Protein AF-A0A534NJX1-F1 (afdb_monomer_lite)

pLDDT: mean 84.55, std 13.71, range [42.09, 98.44]

Structure (mmCIF, N/CA/C/O backbone):
data_AF-A0A534NJX1-F1
#
_entry.id   AF-A0A534NJX1-F1
#
loop_
_atom_site.group_PDB
_atom_site.id
_atom_site.type_symbol
_atom_site.label_atom_id
_atom_site.label_alt_id
_atom_site.label_comp_id
_atom_site.label_asym_id
_atom_site.label_entity_id
_atom_site.label_seq_id
_atom_site.pdbx_PDB_ins_code
_atom_site.Cartn_x
_atom_site.Cartn_y
_atom_site.Cartn_z
_atom_site.occupancy
_atom_site.B_iso_or_equiv
_atom_site.auth_seq_id
_atom_site.auth_comp_id
_atom_site.auth_asym_id
_atom_site.auth_atom_id
_atom_site.pdbx_PDB_model_num
ATOM 1 N N . VAL A 1 1 ? 13.683 -4.665 -13.514 1.00 91.75 1 VAL A N 1
ATOM 2 C CA . VAL A 1 1 ? 12.319 -5.084 -13.905 1.00 91.75 1 VAL A CA 1
ATOM 3 C C . VAL A 1 1 ? 11.449 -4.989 -12.670 1.00 91.75 1 VAL A C 1
ATOM 5 O O . VAL A 1 1 ? 11.895 -5.452 -11.627 1.00 91.75 1 VAL A O 1
ATOM 8 N N . GLY A 1 2 ? 10.282 -4.364 -12.769 1.00 93.94 2 GLY A N 1
ATOM 9 C CA . GLY A 1 2 ? 9.282 -4.308 -11.705 1.00 93.94 2 GLY A CA 1
ATOM 10 C C . GLY A 1 2 ? 8.034 -5.076 -12.104 1.00 93.94 2 GLY A C 1
ATOM 11 O O . GLY A 1 2 ? 7.662 -5.054 -13.277 1.00 93.94 2 GLY A O 1
ATOM 12 N N . VAL A 1 3 ? 7.409 -5.760 -11.147 1.00 95.81 3 VAL A N 1
ATOM 13 C CA . VAL A 1 3 ? 6.185 -6.532 -11.379 1.00 95.81 3 VAL A CA 1
ATOM 14 C C . VAL A 1 3 ? 5.159 -6.192 -10.305 1.00 95.81 3 VAL A C 1
ATOM 16 O O . VAL A 1 3 ? 5.441 -6.379 -9.124 1.00 95.81 3 VAL A O 1
ATOM 19 N N . VAL A 1 4 ? 3.973 -5.739 -10.712 1.00 94.12 4 VAL A N 1
ATOM 20 C CA . VAL A 1 4 ? 2.808 -5.595 -9.827 1.00 94.12 4 VAL A CA 1
ATOM 21 C C . VAL A 1 4 ? 1.804 -6.696 -10.130 1.00 94.12 4 VAL A C 1
ATOM 23 O O . VAL A 1 4 ? 1.387 -6.893 -11.271 1.00 94.12 4 VAL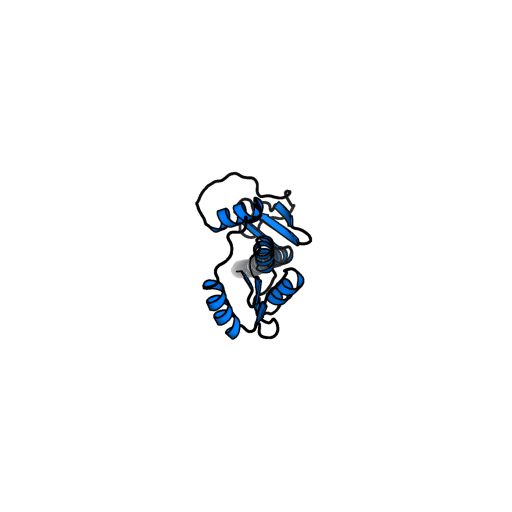 A O 1
ATOM 26 N N . LEU A 1 5 ? 1.431 -7.428 -9.086 1.00 93.69 5 LEU A N 1
ATOM 27 C CA . LEU A 1 5 ? 0.458 -8.512 -9.139 1.00 93.69 5 LEU A CA 1
ATOM 28 C C . LEU A 1 5 ? -0.840 -8.093 -8.439 1.00 93.69 5 LEU A C 1
ATOM 30 O O . LEU A 1 5 ? -0.991 -6.960 -7.988 1.00 93.69 5 LEU A O 1
ATOM 34 N N . SER A 1 6 ? -1.782 -9.029 -8.357 1.00 90.94 6 SER A N 1
ATOM 35 C CA . SER A 1 6 ? -3.013 -8.909 -7.583 1.00 90.94 6 SER A CA 1
ATOM 36 C C . SER A 1 6 ? -2.747 -8.402 -6.163 1.00 90.94 6 SER A C 1
ATOM 38 O O . SER A 1 6 ? -1.969 -8.997 -5.417 1.00 90.94 6 SER A O 1
ATOM 40 N N . GLY A 1 7 ? -3.465 -7.359 -5.764 1.00 85.25 7 GLY A N 1
ATOM 41 C CA . GLY A 1 7 ? -3.340 -6.730 -4.457 1.00 85.25 7 GLY A CA 1
ATOM 42 C C . GLY A 1 7 ? -4.284 -5.539 -4.328 1.00 85.25 7 GLY A C 1
ATOM 43 O O . GLY A 1 7 ? -4.739 -4.984 -5.329 1.00 85.25 7 GLY A O 1
ATOM 44 N N . SER A 1 8 ? -4.588 -5.166 -3.090 1.00 73.06 8 SER A N 1
ATOM 45 C CA . SER A 1 8 ? -5.356 -3.965 -2.755 1.00 73.06 8 SER A CA 1
ATOM 46 C C . SER A 1 8 ? -4.434 -2.753 -2.608 1.00 73.06 8 SER A C 1
ATOM 48 O O . SER A 1 8 ? -3.268 -2.924 -2.253 1.00 73.06 8 SER A O 1
ATOM 50 N N . LEU A 1 9 ? -4.980 -1.543 -2.769 1.00 74.56 9 LEU A N 1
ATOM 51 C CA . LEU A 1 9 ? -4.254 -0.263 -2.681 1.00 74.56 9 LEU A CA 1
ATOM 52 C C . LEU A 1 9 ? -3.258 -0.074 -3.843 1.00 74.56 9 LEU A C 1
ATOM 54 O O . LEU A 1 9 ? -3.409 -0.665 -4.909 1.00 74.56 9 LEU A O 1
ATOM 58 N N . ASP A 1 10 ? -2.289 0.816 -3.677 1.00 68.69 10 ASP A N 1
ATOM 59 C CA . ASP A 1 10 ? -1.455 1.374 -4.744 1.00 68.69 10 ASP A CA 1
ATOM 60 C C . ASP A 1 10 ? 0.049 1.353 -4.422 1.00 68.69 10 ASP A C 1
ATOM 62 O O . ASP A 1 10 ? 0.846 1.849 -5.213 1.00 68.69 10 ASP A O 1
ATOM 66 N N . ASP A 1 11 ? 0.457 0.734 -3.311 1.00 69.62 11 ASP A N 1
ATOM 67 C CA . ASP A 1 11 ? 1.846 0.744 -2.816 1.00 69.62 11 ASP A CA 1
ATOM 68 C C . ASP A 1 11 ? 2.861 0.222 -3.863 1.00 69.62 11 ASP A C 1
ATOM 70 O O . ASP A 1 11 ? 3.970 0.736 -4.010 1.00 69.62 11 ASP A O 1
ATOM 74 N N . GLY A 1 12 ? 2.449 -0.737 -4.703 1.00 76.06 12 GLY A N 1
ATOM 75 C CA . GLY A 1 12 ? 3.266 -1.241 -5.815 1.00 76.06 12 GLY A CA 1
ATOM 76 C C . GLY A 1 12 ? 3.429 -0.273 -7.000 1.00 76.06 12 GLY A C 1
ATOM 77 O O . GLY A 1 12 ? 4.387 -0.393 -7.766 1.00 76.06 12 GLY A O 1
ATOM 78 N N . THR A 1 13 ? 2.527 0.698 -7.157 1.00 83.94 13 THR A N 1
ATOM 79 C CA . THR A 1 13 ? 2.502 1.646 -8.283 1.00 83.94 13 THR A CA 1
ATOM 80 C C . THR A 1 13 ? 3.659 2.632 -8.209 1.00 83.94 13 THR A C 1
ATOM 82 O O . THR A 1 13 ? 4.364 2.824 -9.198 1.00 83.94 13 THR A O 1
ATOM 85 N N . ALA A 1 14 ? 3.915 3.196 -7.025 1.00 80.38 14 ALA A N 1
ATOM 86 C CA . ALA A 1 14 ? 5.028 4.122 -6.814 1.00 80.38 14 ALA A CA 1
ATOM 87 C C . ALA A 1 14 ? 6.378 3.459 -7.137 1.00 80.38 14 ALA A C 1
ATOM 89 O O . ALA A 1 14 ? 7.223 4.041 -7.815 1.00 80.38 14 ALA A O 1
ATOM 90 N N . GLY A 1 15 ? 6.556 2.199 -6.723 1.00 83.56 15 GLY A N 1
ATOM 91 C CA . GLY A 1 15 ? 7.742 1.414 -7.061 1.00 83.56 15 GLY A CA 1
ATOM 92 C C . GLY A 1 15 ? 7.913 1.204 -8.570 1.00 83.56 15 GLY A C 1
ATOM 93 O O . GLY A 1 15 ? 9.031 1.301 -9.077 1.00 83.56 15 GLY A O 1
ATOM 94 N N . LEU A 1 16 ? 6.824 0.961 -9.310 1.00 89.38 16 LEU A N 1
ATOM 95 C CA . LEU A 1 16 ? 6.880 0.844 -10.771 1.00 89.38 16 LEU A CA 1
ATOM 96 C C . LEU A 1 16 ? 7.254 2.160 -11.452 1.00 89.38 16 LEU A C 1
ATOM 98 O O . LEU A 1 16 ? 8.106 2.146 -12.339 1.00 89.38 16 LEU A O 1
ATOM 102 N N . VAL A 1 17 ? 6.686 3.289 -11.019 1.00 86.88 17 VAL A N 1
ATOM 103 C CA . VAL A 1 17 ? 7.058 4.618 -11.536 1.00 86.88 17 VAL A CA 1
ATOM 104 C C . VAL A 1 17 ? 8.560 4.850 -11.360 1.00 86.88 17 VAL A C 1
ATOM 106 O O . VAL A 1 17 ? 9.258 5.146 -12.332 1.00 86.88 17 VAL A O 1
ATOM 109 N N . SER A 1 18 ? 9.082 4.597 -10.158 1.00 84.25 18 SER A N 1
ATOM 110 C CA . SER A 1 18 ? 10.513 4.662 -9.842 1.00 84.25 18 SER A CA 1
ATOM 111 C C . SER A 1 18 ? 11.370 3.778 -10.759 1.00 84.25 18 SER A C 1
ATOM 113 O O . SER A 1 18 ? 12.403 4.210 -11.275 1.00 84.25 18 SER A O 1
ATOM 115 N N . ILE A 1 19 ? 10.943 2.536 -11.012 1.00 88.44 19 ILE A N 1
ATOM 116 C CA 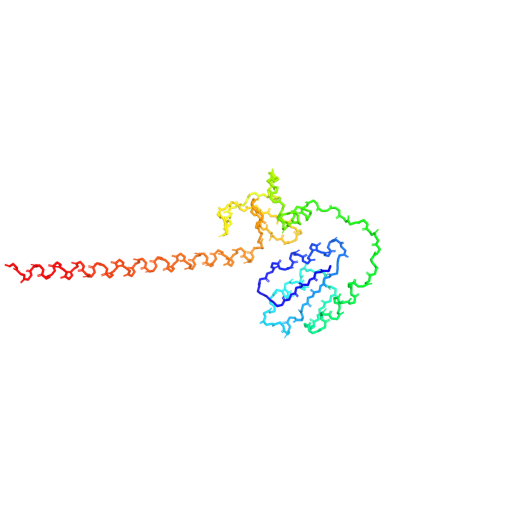. ILE A 1 19 ? 11.651 1.610 -11.911 1.00 88.44 19 ILE A CA 1
ATOM 117 C C . ILE A 1 19 ? 11.667 2.145 -13.343 1.00 88.44 19 ILE A C 1
ATOM 119 O O . ILE A 1 19 ? 12.704 2.073 -14.008 1.00 88.44 19 ILE A O 1
ATOM 123 N N . LYS A 1 20 ? 10.549 2.699 -13.813 1.00 88.31 20 LYS A N 1
ATOM 124 C CA . LYS A 1 20 ? 10.420 3.224 -15.170 1.00 88.31 20 LYS A CA 1
ATOM 125 C C . LYS A 1 20 ? 11.262 4.476 -15.397 1.00 88.31 20 LYS A C 1
ATOM 127 O O . LYS A 1 20 ? 11.939 4.570 -16.418 1.00 88.31 20 LYS A O 1
ATOM 132 N N . GLN A 1 21 ? 11.304 5.386 -14.423 1.00 84.31 21 GLN A N 1
ATOM 133 C CA . GLN A 1 21 ? 12.163 6.578 -14.452 1.00 84.31 21 GLN A CA 1
ATOM 134 C C . GLN A 1 21 ? 13.656 6.230 -14.592 1.00 84.31 21 GLN A C 1
ATOM 136 O O . GLN A 1 21 ? 14.423 6.989 -15.182 1.00 84.31 21 GLN A O 1
ATOM 141 N N . LEU A 1 22 ? 14.075 5.062 -14.094 1.00 83.88 22 LEU A N 1
ATOM 142 C CA . LEU A 1 22 ? 15.436 4.543 -14.255 1.00 83.88 22 LEU A CA 1
ATOM 143 C C . LEU A 1 22 ? 15.663 3.759 -15.562 1.00 83.88 22 LEU A C 1
ATOM 145 O O . LEU A 1 22 ? 16.717 3.141 -15.727 1.00 83.88 22 LEU A O 1
ATOM 149 N N . GLY A 1 23 ? 14.694 3.758 -16.482 1.00 86.00 23 GLY A N 1
ATOM 150 C CA . GLY A 1 23 ? 14.747 2.994 -17.731 1.00 86.00 23 GLY A CA 1
ATOM 151 C C . GLY A 1 23 ? 14.486 1.496 -17.552 1.00 86.00 23 GLY A C 1
ATOM 152 O O . GLY A 1 23 ? 14.851 0.695 -18.410 1.00 86.00 23 GLY A O 1
ATOM 153 N N . GLY A 1 24 ? 13.900 1.090 -16.424 1.00 89.75 24 GLY A N 1
ATOM 154 C CA . GLY A 1 24 ? 13.513 -0.291 -16.171 1.00 89.75 24 GLY A CA 1
ATOM 155 C C . GLY A 1 24 ? 12.208 -0.686 -16.867 1.00 89.75 24 GLY A C 1
ATOM 156 O O . GLY A 1 24 ? 11.385 0.152 -17.218 1.00 89.75 24 GLY A O 1
ATOM 157 N N . ILE A 1 25 ? 12.015 -1.997 -17.019 1.00 93.88 25 ILE A N 1
ATOM 158 C CA . ILE A 1 25 ? 10.796 -2.591 -17.588 1.00 93.88 25 ILE A CA 1
ATOM 159 C C . ILE A 1 25 ? 9.754 -2.799 -16.486 1.00 93.88 25 ILE A C 1
ATOM 161 O O . ILE A 1 25 ? 10.080 -3.381 -15.442 1.00 93.88 25 ILE A O 1
ATOM 165 N N . CYS A 1 26 ? 8.521 -2.368 -16.740 1.00 96.19 26 CYS A N 1
ATOM 166 C CA . CYS A 1 26 ? 7.377 -2.467 -15.838 1.00 96.19 26 CYS A CA 1
ATOM 167 C C . CYS A 1 26 ? 6.349 -3.479 -16.351 1.00 96.19 26 CYS A C 1
ATOM 169 O O . CYS A 1 26 ? 5.876 -3.394 -17.483 1.00 96.19 26 CYS A O 1
ATOM 171 N N . VAL A 1 27 ? 5.990 -4.438 -15.502 1.00 97.25 27 VAL A N 1
ATOM 172 C CA . VAL A 1 27 ? 5.048 -5.516 -15.812 1.00 97.25 27 VAL A CA 1
ATOM 173 C C . VAL A 1 27 ? 3.906 -5.485 -14.807 1.00 97.25 27 VAL A C 1
ATOM 175 O O . VAL A 1 27 ? 4.126 -5.329 -13.607 1.00 97.25 27 VAL A O 1
ATOM 178 N N . VAL A 1 28 ? 2.683 -5.670 -15.284 1.00 96.88 28 VAL A N 1
ATOM 179 C CA . VAL A 1 28 ? 1.481 -5.731 -14.455 1.00 96.88 28 VAL A CA 1
ATOM 180 C C . VAL A 1 28 ? 0.686 -6.990 -14.800 1.00 96.88 28 VAL A C 1
ATOM 182 O O . VAL A 1 28 ? 0.596 -7.388 -15.963 1.00 96.88 28 VAL A O 1
ATOM 185 N N . GLN A 1 29 ? 0.124 -7.642 -13.783 1.00 96.81 29 GLN A N 1
ATOM 186 C CA . GLN A 1 29 ? -0.840 -8.725 -13.974 1.00 96.81 29 GLN A CA 1
ATOM 187 C C . GLN A 1 29 ? -2.129 -8.197 -14.618 1.00 96.81 29 GLN A C 1
ATOM 189 O O . GLN A 1 29 ? -2.638 -7.165 -14.195 1.00 96.81 29 GLN A O 1
ATOM 194 N N . ASP A 1 30 ? -2.709 -8.932 -15.571 1.00 97.00 30 ASP A N 1
ATOM 195 C CA . ASP A 1 30 ? -4.025 -8.620 -16.141 1.00 97.00 30 ASP A CA 1
ATOM 196 C C . ASP A 1 30 ? -5.062 -8.409 -15.015 1.00 97.00 30 ASP A C 1
ATOM 198 O O . ASP A 1 30 ? -5.376 -9.360 -14.283 1.00 97.00 30 ASP A O 1
ATOM 202 N N . PRO A 1 31 ? -5.622 -7.190 -14.861 1.00 94.62 31 PRO A N 1
ATOM 203 C CA . PRO A 1 31 ? -6.562 -6.893 -13.786 1.00 94.62 31 PRO A CA 1
ATOM 204 C C . PRO A 1 31 ? -7.860 -7.702 -13.845 1.00 94.62 31 PRO A C 1
ATOM 206 O O . PRO A 1 31 ? -8.613 -7.697 -12.873 1.00 94.62 31 PRO A O 1
ATOM 209 N N . ASN A 1 32 ? -8.152 -8.351 -14.976 1.00 94.75 32 ASN A N 1
ATOM 210 C CA . ASN A 1 32 ? -9.327 -9.204 -15.138 1.00 94.75 32 ASN A CA 1
ATOM 211 C C . ASN A 1 32 ? -9.093 -10.647 -14.654 1.00 94.75 32 ASN A C 1
ATOM 213 O O . ASN A 1 32 ? -10.061 -11.368 -14.432 1.00 94.75 32 ASN A O 1
ATOM 217 N N . GLU A 1 33 ? -7.837 -11.076 -14.485 1.00 94.50 33 GLU A N 1
ATOM 218 C CA . GLU A 1 33 ? -7.468 -12.368 -13.873 1.00 94.50 33 GLU A CA 1
ATOM 219 C C . GLU A 1 33 ? -7.054 -12.203 -12.398 1.00 94.50 33 GLU A C 1
ATOM 221 O O . GLU A 1 33 ? -7.004 -13.169 -11.637 1.00 94.50 33 GLU A O 1
ATOM 226 N N . ALA A 1 34 ? -6.740 -10.977 -11.979 1.00 92.25 34 ALA A N 1
ATOM 227 C CA . ALA A 1 34 ? -6.361 -10.675 -10.609 1.00 92.25 34 ALA A CA 1
ATOM 228 C C . ALA A 1 34 ? -7.488 -10.989 -9.612 1.00 92.25 34 ALA A C 1
ATOM 230 O O . ALA A 1 34 ? -8.636 -10.596 -9.804 1.00 92.25 34 ALA A O 1
ATOM 231 N N . ILE A 1 35 ? -7.128 -11.646 -8.503 1.00 90.81 35 ILE A N 1
ATOM 232 C CA . ILE A 1 35 ? -8.039 -11.900 -7.374 1.00 90.81 35 ILE A CA 1
ATOM 233 C C . ILE A 1 35 ? -8.502 -10.564 -6.768 1.00 90.81 35 ILE A C 1
ATOM 235 O O . ILE A 1 35 ? -9.659 -10.415 -6.388 1.00 90.81 35 ILE A O 1
ATOM 239 N N . CYS A 1 36 ? -7.601 -9.581 -6.721 1.00 88.75 36 CYS A N 1
ATOM 240 C CA . CYS A 1 36 ? -7.872 -8.187 -6.405 1.00 88.75 36 CYS A CA 1
ATOM 241 C C . CYS A 1 36 ? -7.201 -7.311 -7.473 1.00 88.75 36 CYS A C 1
ATOM 243 O O . CYS A 1 36 ? -5.973 -7.232 -7.552 1.00 88.75 36 CYS A O 1
ATOM 245 N N . GLY A 1 37 ? -8.020 -6.712 -8.340 1.00 88.44 37 GLY A N 1
ATOM 246 C CA . GLY A 1 37 ? -7.562 -5.966 -9.515 1.00 88.44 37 GLY A CA 1
ATOM 247 C C . GLY A 1 37 ? -7.211 -4.501 -9.259 1.00 88.44 37 GLY A C 1
ATOM 248 O O . GLY A 1 37 ? -6.843 -3.818 -10.212 1.00 88.44 37 GLY A O 1
ATOM 249 N N . ASP A 1 38 ? -7.321 -4.014 -8.022 1.00 88.75 38 ASP A N 1
ATOM 250 C CA . ASP A 1 38 ? -7.152 -2.592 -7.700 1.00 88.75 38 ASP A CA 1
ATOM 251 C C . ASP A 1 38 ? -5.714 -2.127 -7.945 1.00 88.75 38 ASP A C 1
ATOM 253 O O . ASP A 1 38 ? -5.491 -1.200 -8.722 1.00 88.75 38 ASP A O 1
ATOM 257 N N . MET A 1 39 ? -4.722 -2.818 -7.373 1.00 90.69 39 MET A N 1
ATOM 258 C CA . MET A 1 39 ? -3.312 -2.453 -7.543 1.00 90.69 39 MET A CA 1
ATOM 259 C C . MET A 1 39 ? -2.842 -2.565 -9.006 1.00 90.69 39 MET A C 1
ATOM 261 O O . MET A 1 39 ? -2.230 -1.614 -9.494 1.00 90.69 39 MET A O 1
ATOM 265 N N . PRO A 1 40 ? -3.179 -3.628 -9.770 1.00 93.12 40 PRO A N 1
ATOM 266 C CA . PRO A 1 40 ? -2.929 -3.659 -11.211 1.00 93.12 40 PRO A CA 1
ATOM 267 C C . PRO A 1 40 ? -3.578 -2.515 -12.007 1.00 93.12 40 PRO A C 1
ATOM 269 O O . PRO A 1 40 ? -2.943 -1.957 -12.901 1.00 93.12 40 PRO A O 1
ATOM 272 N N . ARG A 1 41 ? -4.828 -2.131 -11.701 1.00 92.50 41 ARG A N 1
ATOM 273 C CA . ARG A 1 41 ? -5.496 -0.994 -12.368 1.00 92.50 41 ARG A CA 1
ATOM 274 C C . ARG A 1 41 ? -4.800 0.323 -12.050 1.00 92.50 41 ARG A C 1
ATOM 276 O O . ARG A 1 41 ? -4.552 1.095 -12.972 1.00 92.50 41 ARG A O 1
ATOM 283 N N . ASN A 1 42 ? -4.446 0.547 -10.786 1.00 89.06 42 ASN A N 1
ATOM 284 C CA . ASN A 1 42 ? -3.706 1.734 -10.360 1.00 89.06 42 ASN A CA 1
ATOM 285 C C . ASN A 1 42 ? -2.347 1.826 -11.061 1.00 89.06 42 ASN A C 1
ATOM 287 O O . ASN A 1 42 ? -1.993 2.888 -11.574 1.00 89.06 42 ASN A O 1
ATOM 291 N N . ALA A 1 43 ? -1.623 0.708 -11.162 1.00 91.81 43 ALA A N 1
ATOM 292 C CA . ALA A 1 43 ? -0.354 0.648 -11.875 1.00 91.81 43 ALA A CA 1
ATOM 293 C C . ALA A 1 43 ? -0.501 1.007 -13.362 1.00 91.81 43 ALA A C 1
ATOM 295 O O . ALA A 1 43 ? 0.278 1.803 -13.870 1.00 91.81 43 ALA A O 1
ATOM 296 N N . LEU A 1 44 ? -1.523 0.482 -14.047 1.00 93.00 44 LEU A N 1
ATOM 297 C CA . LEU A 1 44 ? -1.794 0.805 -15.455 1.00 93.00 44 LEU A CA 1
ATOM 298 C C . LEU A 1 44 ? -2.189 2.270 -15.688 1.00 93.00 44 LEU A C 1
ATOM 300 O O . LEU A 1 44 ? -1.988 2.781 -16.784 1.00 93.00 44 LEU A O 1
ATOM 304 N N . GLN A 1 45 ? -2.792 2.924 -14.695 1.00 90.50 45 GLN A N 1
ATOM 305 C CA . GLN A 1 45 ? -3.224 4.320 -14.800 1.00 90.50 45 GLN A CA 1
ATOM 306 C C . GLN A 1 45 ? -2.092 5.316 -14.541 1.00 90.50 45 GLN A C 1
ATOM 308 O O . GLN A 1 45 ? -2.083 6.382 -15.150 1.00 90.50 45 GLN A O 1
ATOM 313 N N . ASN A 1 46 ? -1.162 4.983 -13.643 1.00 87.06 46 ASN A N 1
ATOM 314 C CA . ASN A 1 46 ? -0.184 5.943 -13.122 1.00 87.06 46 ASN A CA 1
ATOM 315 C C . ASN A 1 46 ? 1.271 5.617 -13.495 1.00 87.06 46 ASN A C 1
ATOM 317 O O . ASN A 1 46 ? 2.130 6.488 -13.385 1.00 87.06 46 ASN A O 1
ATOM 321 N N . ALA A 1 47 ? 1.573 4.389 -13.925 1.00 88.31 47 ALA A N 1
ATOM 322 C CA . ALA A 1 47 ? 2.900 4.003 -14.393 1.00 88.31 47 ALA A CA 1
ATOM 323 C C . ALA A 1 47 ? 2.886 3.715 -15.901 1.00 88.31 47 ALA A C 1
ATOM 325 O O . ALA A 1 47 ? 1.918 3.187 -16.445 1.00 88.31 47 ALA A O 1
ATOM 326 N N . ASP A 1 48 ? 3.993 4.019 -16.580 1.00 91.75 48 ASP A N 1
ATOM 327 C CA . ASP A 1 48 ? 4.191 3.644 -17.983 1.00 91.75 48 ASP A CA 1
ATOM 328 C C . ASP A 1 48 ? 4.574 2.150 -18.067 1.00 91.75 48 ASP A C 1
ATOM 330 O O . ASP A 1 48 ? 5.739 1.755 -17.959 1.00 91.75 48 ASP A O 1
ATOM 334 N N . VAL A 1 49 ? 3.540 1.305 -18.135 1.00 95.75 49 VAL A N 1
ATOM 335 C CA . VAL A 1 49 ? 3.623 -0.162 -18.096 1.00 95.75 49 VAL A CA 1
ATOM 336 C C . VAL A 1 49 ? 3.955 -0.732 -19.477 1.00 95.75 49 VAL A C 1
ATOM 338 O O . VAL A 1 49 ? 3.220 -0.526 -20.438 1.00 95.75 49 VAL A O 1
ATOM 341 N N . ASP A 1 50 ? 5.012 -1.543 -19.561 1.00 97.00 50 ASP A N 1
ATOM 342 C CA . ASP A 1 50 ? 5.446 -2.189 -20.808 1.00 97.00 50 ASP A CA 1
ATOM 343 C C . ASP A 1 50 ? 4.616 -3.431 -21.154 1.00 97.00 50 ASP A C 1
ATOM 345 O O . ASP A 1 50 ? 4.389 -3.754 -22.323 1.00 97.00 50 ASP A O 1
ATOM 349 N N . HIS A 1 51 ? 4.188 -4.170 -20.128 1.00 96.94 51 HIS A N 1
ATOM 350 C CA . HIS A 1 51 ? 3.530 -5.460 -20.298 1.00 96.94 51 HIS A CA 1
ATOM 351 C C . HIS A 1 51 ? 2.366 -5.634 -19.323 1.00 96.94 51 HIS A C 1
ATOM 353 O O . HIS A 1 51 ? 2.557 -5.603 -18.111 1.00 96.94 51 HIS A O 1
ATOM 359 N N . CYS A 1 52 ? 1.175 -5.904 -19.860 1.00 97.31 52 CYS A N 1
ATOM 360 C CA . CYS A 1 52 ? 0.011 -6.368 -19.107 1.00 97.31 52 CYS A CA 1
ATOM 361 C C . CYS A 1 52 ? -0.257 -7.826 -19.490 1.00 97.31 52 CYS A C 1
ATOM 363 O O . CYS A 1 52 ? -0.576 -8.107 -20.647 1.00 97.31 52 CYS A O 1
ATOM 365 N N . LEU A 1 53 ? -0.047 -8.760 -18.561 1.00 97.44 53 LEU A N 1
ATOM 366 C CA . LEU A 1 53 ? -0.021 -10.194 -18.862 1.00 97.44 53 LEU A CA 1
ATOM 367 C C . LEU A 1 53 ? -0.785 -11.016 -17.831 1.00 97.44 53 LEU A C 1
ATOM 369 O O . LEU A 1 53 ? -0.820 -10.688 -16.648 1.00 97.44 53 LEU A O 1
ATOM 373 N N . LYS A 1 54 ? -1.305 -12.165 -18.266 1.00 96.50 54 LYS A N 1
ATOM 374 C CA . LYS A 1 54 ? -1.753 -13.214 -17.346 1.00 96.50 54 LYS A CA 1
ATOM 375 C C . LYS A 1 54 ? -0.597 -13.720 -16.491 1.00 96.50 54 LYS A C 1
ATOM 377 O O . LYS A 1 54 ? 0.533 -13.799 -16.978 1.00 96.50 54 LYS A O 1
ATOM 382 N N . VAL A 1 55 ? -0.876 -14.143 -15.257 1.00 94.38 55 VAL A N 1
ATOM 383 C CA . VAL A 1 55 ? 0.168 -14.561 -14.291 1.00 94.38 55 VAL A CA 1
ATOM 384 C C . VAL A 1 55 ? 1.064 -15.654 -14.863 1.00 94.38 55 VAL A C 1
ATOM 386 O O . VAL A 1 55 ? 2.286 -15.592 -14.731 1.00 94.38 55 VAL A O 1
ATOM 389 N N . ALA A 1 56 ? 0.468 -16.624 -15.559 1.00 93.31 56 ALA A N 1
ATOM 390 C CA . ALA A 1 56 ? 1.195 -17.731 -16.174 1.00 93.31 56 ALA A CA 1
ATOM 391 C C . ALA A 1 56 ? 2.243 -17.271 -17.207 1.00 93.31 56 ALA A C 1
ATOM 393 O O . ALA A 1 56 ? 3.279 -17.913 -17.358 1.00 93.31 56 ALA A O 1
ATOM 394 N N . SER A 1 57 ? 2.005 -16.148 -17.889 1.00 96.06 57 SER A N 1
ATOM 395 C CA . SER A 1 57 ? 2.904 -15.596 -18.911 1.00 96.06 57 SER A CA 1
ATOM 396 C C . SER A 1 57 ? 3.994 -14.689 -18.331 1.00 96.06 57 SER A C 1
ATOM 398 O O . SER A 1 57 ? 5.011 -14.456 -18.984 1.00 96.06 57 SER A O 1
ATOM 400 N N . ILE A 1 58 ? 3.822 -14.189 -17.101 1.00 96.12 58 ILE A N 1
ATOM 401 C CA . ILE A 1 58 ? 4.814 -13.321 -16.447 1.00 96.12 58 ILE A CA 1
ATOM 402 C C . ILE A 1 58 ? 6.116 -14.088 -16.192 1.00 96.12 58 ILE A C 1
ATOM 404 O O . ILE A 1 58 ? 7.198 -13.549 -16.413 1.00 96.12 58 ILE A O 1
ATOM 408 N N . ALA A 1 59 ? 6.033 -15.354 -15.775 1.00 93.69 59 ALA A N 1
ATOM 409 C CA . ALA A 1 59 ? 7.218 -16.165 -15.495 1.00 93.69 59 ALA A CA 1
ATOM 410 C C . ALA A 1 59 ? 8.123 -16.320 -16.731 1.00 93.69 59 ALA A C 1
ATOM 412 O O . ALA A 1 59 ? 9.336 -16.133 -16.641 1.00 93.69 59 ALA A O 1
ATOM 413 N N . GLU A 1 60 ? 7.533 -16.605 -17.894 1.00 95.19 60 GLU A N 1
ATOM 414 C CA . GLU A 1 60 ? 8.267 -16.739 -19.156 1.00 95.19 60 GLU A CA 1
ATOM 415 C C . GLU A 1 60 ? 8.941 -15.422 -19.562 1.00 95.19 60 GLU A C 1
ATOM 417 O O . GLU A 1 60 ? 10.125 -15.406 -19.914 1.00 95.19 60 GLU A O 1
ATOM 422 N N . LEU A 1 61 ? 8.219 -14.304 -19.432 1.00 95.44 61 LEU A N 1
ATOM 423 C CA . LEU A 1 61 ? 8.766 -12.975 -19.681 1.00 95.44 61 LEU A CA 1
ATOM 424 C C . LEU A 1 61 ? 9.974 -12.691 -18.778 1.00 95.44 61 LEU A C 1
ATOM 426 O O . LEU A 1 61 ? 11.013 -12.257 -19.272 1.00 95.44 61 LEU A O 1
ATOM 430 N N . LEU A 1 62 ? 9.869 -12.955 -17.473 1.00 95.06 62 LEU A N 1
ATOM 431 C CA . LEU A 1 62 ? 10.960 -12.707 -16.528 1.00 95.06 62 LEU A CA 1
ATOM 432 C C . LEU A 1 62 ? 12.205 -13.537 -16.853 1.00 95.06 62 LEU A C 1
ATOM 434 O O . LEU A 1 62 ? 13.317 -13.010 -16.812 1.00 95.06 62 LEU A O 1
ATOM 438 N N . VAL A 1 63 ? 12.035 -14.806 -17.236 1.00 95.12 63 VAL A N 1
ATOM 439 C CA . VAL A 1 63 ? 13.151 -15.659 -17.669 1.00 95.12 63 VAL A CA 1
ATOM 440 C C . VAL A 1 63 ? 13.828 -15.079 -18.907 1.00 95.12 63 VAL A C 1
ATOM 442 O O . VAL A 1 63 ? 15.058 -15.019 -18.948 1.00 95.12 63 VAL A O 1
ATOM 445 N N . ARG A 1 64 ? 13.058 -14.622 -19.899 1.00 95.12 64 ARG A N 1
ATOM 446 C CA . ARG A 1 64 ? 13.612 -13.974 -21.093 1.00 95.12 64 ARG A CA 1
ATOM 447 C C . ARG A 1 64 ? 14.391 -12.707 -20.732 1.00 95.12 64 ARG A C 1
ATOM 449 O O . ARG A 1 64 ? 15.576 -12.633 -21.040 1.00 95.12 64 ARG A O 1
ATOM 456 N N . LEU A 1 65 ? 13.760 -11.774 -20.015 1.00 93.44 65 LEU A N 1
ATOM 457 C CA . LEU A 1 65 ? 14.361 -10.492 -19.625 1.00 93.44 65 LEU A CA 1
ATOM 458 C C . LEU A 1 65 ? 15.629 -10.671 -18.782 1.00 93.44 65 LEU A C 1
ATOM 460 O O . LEU A 1 65 ? 16.566 -9.891 -18.905 1.00 93.44 65 LEU A O 1
ATOM 464 N N . SER A 1 66 ? 15.696 -11.721 -17.958 1.00 92.81 66 SER A N 1
ATOM 465 C CA . SER A 1 66 ? 16.881 -12.015 -17.139 1.00 92.81 66 SER A CA 1
ATOM 466 C C . SER A 1 66 ? 18.133 -12.360 -17.956 1.00 92.81 66 SER A C 1
ATOM 468 O O . SER A 1 66 ? 19.245 -12.289 -17.438 1.00 92.81 66 SER A O 1
ATOM 470 N N . ARG A 1 67 ? 17.956 -12.761 -19.222 1.00 93.06 67 ARG A N 1
ATOM 471 C CA . ARG A 1 67 ? 19.030 -13.188 -20.130 1.00 93.06 67 ARG A CA 1
ATOM 472 C C . ARG A 1 67 ? 19.401 -12.117 -21.152 1.00 93.06 67 ARG A C 1
ATOM 474 O O . ARG A 1 67 ? 20.368 -12.304 -21.889 1.00 93.06 67 ARG A O 1
ATOM 481 N N . GLU A 1 68 ? 18.637 -11.033 -21.232 1.00 89.94 68 GLU A N 1
ATOM 482 C CA . GLU A 1 68 ? 18.902 -9.945 -22.165 1.00 89.94 68 GLU A CA 1
ATOM 483 C C . GLU A 1 68 ? 20.090 -9.107 -21.676 1.00 89.94 68 GLU A C 1
ATOM 485 O O . GLU A 1 68 ? 20.185 -8.739 -20.504 1.00 89.94 68 GLU A O 1
ATOM 490 N N . GLN A 1 69 ? 21.021 -8.805 -22.584 1.00 81.25 69 GLN A N 1
ATOM 491 C CA . GLN A 1 69 ? 22.099 -7.865 -22.295 1.00 81.25 69 GLN A CA 1
ATOM 492 C C . GLN A 1 69 ? 21.572 -6.442 -22.446 1.00 81.25 69 GLN A C 1
ATOM 494 O O . GLN A 1 69 ? 21.141 -6.038 -23.524 1.00 81.25 69 GLN A O 1
ATOM 499 N N . VAL A 1 70 ? 21.635 -5.680 -21.359 1.00 82.19 70 VAL A N 1
ATOM 500 C CA . VAL A 1 70 ? 21.263 -4.266 -21.349 1.00 82.19 70 VAL A CA 1
ATOM 501 C C . VAL A 1 70 ? 22.524 -3.440 -21.581 1.00 82.19 70 VAL A C 1
ATOM 503 O O . VAL A 1 70 ? 23.563 -3.710 -20.975 1.00 82.19 70 VAL A O 1
ATOM 506 N N . ALA A 1 71 ? 22.449 -2.450 -22.471 1.00 76.44 71 ALA A N 1
ATOM 507 C CA . ALA A 1 71 ? 23.548 -1.514 -22.668 1.00 76.44 71 ALA A CA 1
ATOM 508 C C . ALA A 1 71 ? 23.825 -0.754 -21.362 1.00 76.44 71 ALA A C 1
ATOM 510 O O . ALA A 1 71 ? 22.894 -0.414 -20.630 1.00 76.44 71 ALA A O 1
ATOM 511 N N . ASP A 1 72 ? 25.097 -0.470 -21.078 1.00 66.69 72 ASP A N 1
ATOM 512 C CA . ASP A 1 72 ? 25.484 0.285 -19.886 1.00 66.69 72 ASP A CA 1
ATOM 513 C C . ASP A 1 72 ? 25.156 1.773 -20.085 1.00 66.69 72 ASP A C 1
ATOM 515 O O . ASP A 1 72 ? 25.977 2.597 -20.491 1.00 66.69 72 ASP A O 1
ATOM 519 N N . THR A 1 73 ? 23.882 2.111 -19.912 1.00 64.44 73 THR A N 1
ATOM 520 C CA . THR A 1 73 ? 23.395 3.485 -19.949 1.00 64.44 73 THR A CA 1
ATOM 521 C C . THR A 1 73 ? 23.561 4.113 -18.574 1.00 64.44 73 THR A C 1
ATOM 523 O O . THR A 1 73 ? 23.130 3.538 -17.572 1.00 64.44 73 THR A O 1
ATOM 526 N N . LYS A 1 74 ? 24.126 5.329 -18.520 1.00 59.16 74 LYS A N 1
ATOM 527 C CA . LYS A 1 74 ? 24.163 6.136 -17.293 1.00 59.16 74 LYS A CA 1
ATOM 528 C C . LYS A 1 74 ? 22.743 6.289 -16.754 1.00 59.16 74 LYS A C 1
ATOM 530 O O . LYS A 1 74 ? 21.922 6.975 -17.359 1.00 59.16 74 LYS A O 1
ATOM 535 N N . ARG A 1 75 ? 22.468 5.641 -15.624 1.00 64.81 75 ARG A N 1
ATOM 536 C CA . ARG A 1 75 ? 21.187 5.769 -14.929 1.00 64.81 75 ARG A CA 1
ATOM 537 C C . ARG A 1 75 ? 21.051 7.207 -14.425 1.00 64.81 75 ARG A C 1
ATOM 539 O O . ARG A 1 75 ? 22.035 7.742 -13.904 1.00 64.81 75 ARG A O 1
ATOM 546 N N . PRO A 1 76 ? 19.882 7.848 -14.575 1.00 64.12 76 PRO A N 1
ATOM 547 C CA . PRO A 1 76 ? 19.661 9.151 -13.972 1.00 64.12 76 PRO A CA 1
ATOM 548 C C . PRO A 1 76 ? 19.841 9.028 -12.455 1.00 64.12 76 PRO A C 1
ATOM 550 O O . PRO A 1 76 ? 19.283 8.140 -11.813 1.00 64.12 76 PRO A O 1
ATOM 553 N N . HIS A 1 77 ? 20.687 9.888 -11.894 1.00 61.91 77 HIS A N 1
ATOM 554 C CA . HIS A 1 77 ? 20.971 9.895 -10.465 1.00 61.91 77 HIS A CA 1
ATOM 555 C C . HIS A 1 77 ? 19.788 10.531 -9.732 1.00 61.91 77 HIS A C 1
ATOM 557 O O . HIS A 1 77 ? 19.594 11.745 -9.798 1.00 61.91 77 HIS A O 1
ATOM 563 N N . ASN A 1 78 ? 18.989 9.707 -9.055 1.00 69.38 78 ASN A N 1
ATOM 564 C CA . ASN A 1 78 ? 17.889 10.161 -8.213 1.00 69.38 78 ASN A CA 1
ATOM 565 C C . ASN A 1 78 ? 18.259 9.936 -6.738 1.00 69.38 78 ASN A C 1
ATOM 567 O O . ASN A 1 78 ? 18.163 8.822 -6.222 1.00 69.38 78 ASN A O 1
ATOM 571 N N . GLN A 1 79 ? 18.676 11.007 -6.055 1.00 66.69 79 GLN A N 1
ATOM 572 C CA . GLN A 1 79 ? 19.110 10.966 -4.650 1.00 66.69 79 GLN A CA 1
ATOM 573 C C . GLN A 1 79 ? 18.025 10.447 -3.694 1.00 66.69 79 GLN A C 1
ATOM 575 O O . GLN A 1 79 ? 18.350 9.845 -2.672 1.00 66.69 79 GLN A O 1
ATOM 580 N N . LEU A 1 80 ? 16.742 10.666 -4.003 1.00 66.31 80 LEU A N 1
ATOM 581 C CA . LEU A 1 80 ? 15.627 10.160 -3.195 1.00 66.31 80 LEU A CA 1
ATOM 582 C C . LEU A 1 80 ? 15.505 8.642 -3.325 1.00 66.31 80 LEU A C 1
ATOM 584 O O . LEU A 1 80 ? 15.364 7.939 -2.326 1.00 66.31 80 LEU A O 1
ATOM 588 N N . LEU A 1 81 ? 15.632 8.146 -4.550 1.00 68.88 81 LEU A N 1
ATOM 589 C CA . LEU A 1 81 ? 15.502 6.736 -4.901 1.00 68.88 81 LEU A CA 1
ATOM 590 C C . LEU A 1 81 ? 16.713 5.921 -4.410 1.00 68.88 81 LEU A C 1
ATOM 592 O O . LEU A 1 81 ? 16.568 4.809 -3.910 1.00 68.88 81 LEU A O 1
ATOM 596 N N . GLU A 1 82 ? 17.911 6.512 -4.428 1.00 69.25 82 GLU A N 1
ATOM 597 C CA . GLU A 1 82 ? 19.099 5.929 -3.791 1.00 69.25 82 GLU A CA 1
ATOM 598 C C . GLU A 1 82 ? 18.966 5.831 -2.266 1.00 69.25 82 GLU A C 1
ATOM 600 O O . GLU A 1 82 ? 19.435 4.863 -1.664 1.00 69.25 82 GLU A O 1
ATOM 605 N N . ARG A 1 83 ? 18.303 6.802 -1.624 1.00 64.31 83 ARG A N 1
ATOM 606 C CA . ARG A 1 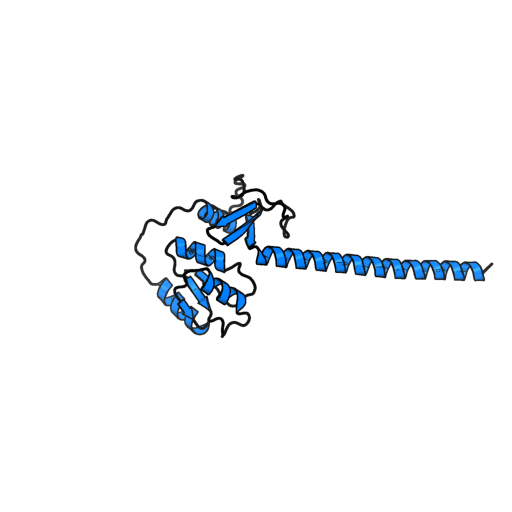83 ? 17.971 6.722 -0.193 1.00 64.31 83 ARG A CA 1
ATOM 607 C C . ARG A 1 83 ? 16.895 5.675 0.081 1.00 64.31 83 ARG A C 1
ATOM 609 O O . ARG A 1 83 ? 17.012 4.950 1.063 1.00 64.31 83 ARG A O 1
ATOM 616 N N . GLU A 1 84 ? 15.865 5.576 -0.764 1.00 66.81 84 GLU A N 1
ATOM 617 C CA . GLU A 1 84 ? 14.850 4.512 -0.687 1.00 66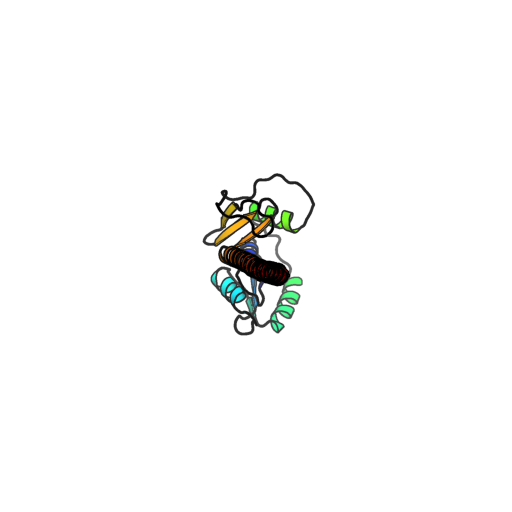.81 84 GLU A CA 1
ATOM 618 C C . GLU A 1 84 ? 15.488 3.128 -0.710 1.00 66.81 84 GLU A C 1
ATOM 620 O O . GLU A 1 84 ? 15.248 2.339 0.203 1.00 66.81 84 GLU A O 1
ATOM 625 N N . ALA A 1 85 ? 16.361 2.879 -1.686 1.00 68.12 85 ALA A N 1
ATOM 626 C CA . ALA A 1 85 ? 17.084 1.621 -1.792 1.00 68.12 85 ALA A CA 1
ATOM 627 C C . ALA A 1 85 ? 17.956 1.350 -0.554 1.00 68.12 85 ALA A C 1
ATOM 629 O O . ALA A 1 85 ? 17.950 0.238 -0.038 1.00 68.12 85 ALA A O 1
ATOM 630 N N . ARG A 1 86 ? 18.665 2.363 -0.032 1.00 64.88 86 ARG A N 1
ATOM 631 C CA . ARG A 1 86 ? 19.538 2.217 1.148 1.00 64.88 86 ARG A CA 1
ATOM 632 C C . ARG A 1 86 ? 18.766 1.882 2.425 1.00 64.88 86 ARG A C 1
ATOM 634 O O . ARG A 1 86 ? 19.209 1.043 3.196 1.00 64.88 86 ARG A O 1
ATOM 641 N N . ILE A 1 87 ? 17.604 2.505 2.620 1.00 62.12 87 ILE A N 1
ATOM 642 C CA . ILE A 1 87 ? 16.719 2.239 3.763 1.00 62.12 87 ILE A CA 1
ATOM 643 C C . ILE A 1 87 ? 16.100 0.837 3.660 1.00 62.12 87 ILE A C 1
ATOM 645 O O . ILE A 1 87 ? 16.013 0.139 4.663 1.00 62.12 87 ILE A O 1
ATOM 649 N N . ALA A 1 88 ? 15.698 0.403 2.460 1.00 63.91 88 ALA A N 1
ATOM 650 C CA . ALA A 1 88 ? 15.117 -0.925 2.247 1.00 63.91 88 ALA A CA 1
ATOM 651 C C . ALA A 1 88 ? 16.125 -2.077 2.431 1.00 63.91 88 ALA A C 1
ATOM 653 O O . ALA A 1 88 ? 15.719 -3.201 2.716 1.00 63.91 88 ALA A O 1
ATOM 654 N N . LEU A 1 89 ? 17.423 -1.810 2.257 1.00 66.44 89 LEU A N 1
ATOM 655 C CA . LEU A 1 89 ? 18.495 -2.807 2.337 1.00 66.44 89 LEU A CA 1
ATOM 656 C C . LEU A 1 89 ? 19.046 -3.044 3.760 1.00 66.44 89 LEU A C 1
ATOM 658 O O . LEU A 1 89 ? 19.946 -3.864 3.893 1.00 66.44 89 LEU A O 1
ATOM 662 N N . ASP A 1 90 ? 18.514 -2.367 4.788 1.00 57.75 90 ASP A N 1
ATOM 663 C CA . ASP A 1 90 ? 18.884 -2.493 6.214 1.00 57.75 90 ASP A CA 1
ATOM 664 C C . ASP A 1 90 ? 20.397 -2.638 6.492 1.00 57.75 90 ASP A C 1
ATOM 666 O O . ASP A 1 90 ? 20.894 -3.690 6.886 1.00 57.75 90 ASP A O 1
ATOM 670 N N . ASP A 1 91 ? 21.149 -1.551 6.309 1.00 42.09 91 ASP A N 1
ATOM 671 C CA . ASP A 1 91 ? 22.560 -1.463 6.728 1.00 42.09 91 ASP A CA 1
ATOM 672 C C . ASP A 1 91 ? 22.716 -1.033 8.206 1.00 42.09 91 ASP A C 1
ATOM 674 O O . ASP A 1 91 ? 23.822 -0.872 8.710 1.00 42.09 91 ASP A O 1
ATOM 678 N N . GLY A 1 92 ? 21.631 -0.790 8.952 1.00 48.44 92 GLY A N 1
ATOM 679 C CA . GLY A 1 92 ? 21.747 -0.278 10.325 1.00 48.44 92 GLY A CA 1
ATOM 680 C C . GLY A 1 92 ? 22.514 1.054 10.441 1.00 48.44 92 GLY A C 1
ATOM 681 O O . GLY A 1 92 ? 22.809 1.505 11.553 1.00 48.44 92 GLY A O 1
ATOM 682 N N . SER A 1 93 ? 22.828 1.717 9.322 1.00 46.03 93 SER A N 1
ATOM 683 C CA . SER A 1 93 ? 23.418 3.042 9.325 1.00 46.03 93 SER A CA 1
ATOM 684 C C . SER A 1 93 ? 22.355 4.016 9.812 1.00 46.03 93 SER A C 1
ATOM 686 O O . SER A 1 93 ? 21.354 4.297 9.153 1.00 46.03 93 SER A O 1
ATOM 688 N N . GLN A 1 94 ? 22.582 4.539 11.017 1.00 45.41 94 GLN A N 1
ATOM 689 C CA . GLN A 1 94 ? 21.937 5.743 11.524 1.00 45.41 94 GLN A CA 1
ATOM 690 C C . GLN A 1 94 ? 22.375 6.939 10.669 1.00 45.41 94 GLN A C 1
ATOM 692 O O . GLN A 1 94 ? 23.054 7.847 11.142 1.00 45.41 94 GLN A O 1
ATOM 697 N N . ASP A 1 95 ? 22.024 6.939 9.387 1.00 42.41 95 ASP A N 1
ATOM 698 C CA . ASP A 1 95 ? 22.215 8.090 8.529 1.00 42.41 95 ASP A CA 1
ATOM 699 C C . ASP A 1 95 ? 21.116 9.084 8.923 1.00 42.41 95 ASP A C 1
ATOM 701 O O . ASP A 1 95 ? 19.955 8.972 8.524 1.00 42.41 95 ASP A O 1
ATOM 705 N N . VAL A 1 96 ? 21.465 10.023 9.811 1.00 45.94 96 VAL A N 1
ATOM 706 C CA . VAL A 1 96 ? 20.599 11.108 10.302 1.00 45.94 96 VAL A CA 1
ATOM 707 C C . VAL A 1 96 ? 20.403 12.132 9.180 1.00 45.94 96 VAL A C 1
ATOM 709 O O . VAL A 1 96 ? 20.712 13.312 9.314 1.00 45.94 96 VAL A O 1
ATOM 712 N N . THR A 1 97 ? 19.896 11.684 8.037 1.00 48.62 97 THR A N 1
ATOM 713 C CA . THR A 1 97 ? 19.391 12.575 7.001 1.00 48.62 97 THR A CA 1
ATOM 714 C C . THR A 1 97 ? 17.900 12.799 7.262 1.00 48.62 97 THR A C 1
ATOM 716 O O . THR A 1 97 ? 17.174 11.840 7.539 1.00 48.62 97 THR A O 1
ATOM 719 N N . PRO A 1 98 ? 17.413 14.054 7.261 1.00 54.66 98 PRO A N 1
ATOM 720 C CA . PRO A 1 98 ? 15.985 14.327 7.368 1.00 54.66 98 PRO A CA 1
ATOM 721 C C . PRO A 1 98 ? 15.236 13.547 6.287 1.00 54.66 98 PRO A C 1
ATOM 723 O O . PRO A 1 98 ? 15.688 13.507 5.136 1.00 54.66 98 PRO A O 1
ATOM 726 N N . ALA A 1 99 ? 14.111 12.923 6.656 1.00 56.22 99 ALA A N 1
ATOM 727 C CA . ALA A 1 99 ? 13.224 12.332 5.664 1.00 56.22 99 ALA A CA 1
ATOM 728 C C . ALA A 1 99 ? 12.889 13.423 4.629 1.00 56.22 99 ALA A C 1
ATOM 730 O O . ALA A 1 99 ? 12.583 14.548 5.026 1.00 56.22 99 ALA A O 1
ATOM 731 N N . PRO A 1 100 ? 13.025 13.146 3.325 1.00 65.81 100 PRO A N 1
ATOM 732 C CA . PRO A 1 100 ? 12.701 14.130 2.302 1.00 65.81 100 PRO A CA 1
ATOM 733 C C . PRO A 1 100 ? 11.232 14.554 2.405 1.00 65.81 100 PRO A C 1
ATOM 735 O O . PRO A 1 100 ? 10.406 13.784 2.897 1.00 65.81 100 PRO A O 1
ATOM 738 N N . GLY A 1 101 ? 10.932 15.769 1.945 1.00 75.62 101 GLY A N 1
ATOM 739 C CA . GLY A 1 101 ? 9.593 16.351 2.031 1.00 75.62 101 GLY A CA 1
ATOM 740 C C . GLY A 1 101 ? 9.385 17.275 3.231 1.00 75.62 101 GLY A C 1
ATOM 741 O O . GLY A 1 101 ? 10.236 17.374 4.118 1.00 75.62 101 GLY A O 1
ATOM 742 N N . GLU A 1 102 ? 8.241 17.952 3.241 1.00 86.38 102 GLU A N 1
ATOM 743 C CA . GLU A 1 102 ? 7.855 18.882 4.305 1.00 86.38 102 GLU A CA 1
ATOM 744 C C . GLU A 1 102 ? 7.111 18.139 5.426 1.00 86.38 102 GLU A C 1
ATOM 746 O O . GLU A 1 102 ? 6.337 17.223 5.138 1.00 86.38 102 GLU A O 1
ATOM 751 N N . PRO A 1 1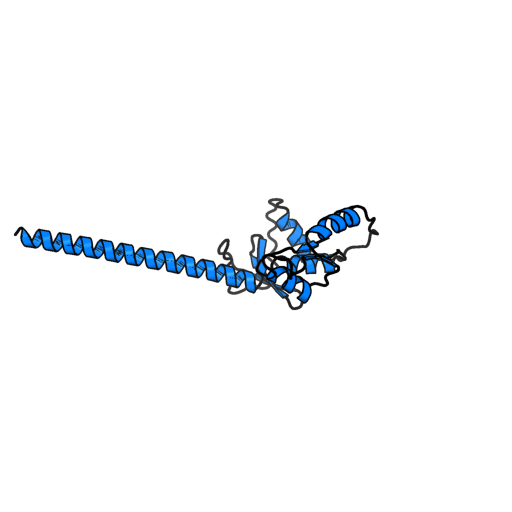03 ? 7.305 18.492 6.709 1.00 90.19 103 PRO A N 1
ATOM 752 C CA . PRO A 1 103 ? 6.558 17.880 7.802 1.00 90.19 103 PRO A CA 1
ATOM 753 C C . PRO A 1 103 ? 5.047 18.052 7.619 1.00 90.19 103 PRO A C 1
ATOM 755 O O . PRO A 1 103 ? 4.549 19.168 7.476 1.00 90.19 103 PRO A O 1
ATOM 758 N N . SER A 1 104 ? 4.312 16.944 7.672 1.00 92.56 104 SER A N 1
ATOM 759 C CA . SER A 1 104 ? 2.849 16.944 7.624 1.00 92.56 104 SER A CA 1
ATOM 760 C C . SER A 1 104 ? 2.241 16.973 9.031 1.00 92.56 104 SER A C 1
ATOM 762 O O . SER A 1 104 ? 2.937 16.901 10.047 1.00 92.56 104 SER A O 1
ATOM 764 N N . GLN A 1 105 ? 0.911 17.036 9.095 1.00 92.88 105 GLN A N 1
ATOM 765 C CA . GLN A 1 105 ? 0.150 16.906 10.344 1.00 92.88 105 GLN A CA 1
ATOM 766 C C . GLN A 1 105 ? -0.227 15.450 10.667 1.00 92.88 105 GLN A C 1
ATOM 768 O O . GLN A 1 105 ? -0.933 15.198 11.642 1.00 92.88 105 GLN A O 1
ATOM 773 N N . PHE A 1 106 ? 0.226 14.486 9.861 1.00 93.50 106 PHE A N 1
ATOM 774 C CA . PHE A 1 106 ? -0.118 13.080 10.027 1.00 93.50 106 PHE A CA 1
ATOM 775 C C . PHE A 1 106 ? 0.949 12.317 10.813 1.00 93.50 106 PHE A C 1
ATOM 777 O O . PHE A 1 106 ? 2.156 12.548 10.685 1.00 93.50 106 PHE A O 1
ATOM 784 N N . SER A 1 107 ? 0.491 11.359 11.617 1.00 93.88 107 SER A N 1
ATOM 785 C CA . SER A 1 107 ? 1.348 10.432 12.354 1.00 93.88 107 SER A CA 1
ATOM 786 C C . SER A 1 107 ? 1.437 9.090 11.637 1.00 93.88 107 SER A C 1
ATOM 788 O O . SER A 1 107 ? 0.452 8.571 11.119 1.00 93.88 107 SER A O 1
ATOM 790 N N . CYS A 1 108 ? 2.631 8.509 11.650 1.00 92.88 108 CYS A N 1
ATOM 791 C CA . CYS A 1 108 ? 2.922 7.180 11.143 1.00 92.88 108 CYS A CA 1
ATOM 792 C C . CYS A 1 108 ? 2.112 6.129 11.919 1.00 92.88 108 CYS A C 1
ATOM 794 O O . CYS A 1 108 ? 2.369 5.953 13.114 1.00 92.88 108 CYS A O 1
ATOM 796 N N . PRO A 1 109 ? 1.221 5.360 11.268 1.00 91.12 109 PRO A N 1
ATOM 797 C CA . PRO A 1 109 ? 0.448 4.322 11.953 1.00 91.12 109 PRO A CA 1
ATOM 798 C C . PRO A 1 109 ? 1.310 3.190 12.536 1.00 91.12 109 PRO A C 1
ATOM 800 O O . PRO A 1 109 ? 0.888 2.513 13.465 1.00 91.12 109 PRO A O 1
ATOM 803 N N . ALA A 1 110 ? 2.522 2.982 12.007 1.00 86.00 110 ALA A N 1
ATOM 804 C CA . ALA A 1 110 ? 3.406 1.894 12.426 1.00 86.00 110 ALA A CA 1
ATOM 805 C C . ALA A 1 110 ? 4.302 2.239 13.630 1.00 86.00 110 ALA A C 1
ATOM 807 O O . ALA A 1 110 ? 4.668 1.348 14.390 1.00 86.00 110 ALA A O 1
ATOM 808 N N . CYS A 1 111 ? 4.691 3.508 13.812 1.00 89.06 111 CYS A N 1
ATOM 809 C CA . CYS A 1 111 ? 5.629 3.899 14.878 1.00 89.06 111 CYS A CA 1
ATOM 810 C C . CYS A 1 111 ? 5.270 5.187 15.633 1.00 89.06 111 CYS A C 1
ATOM 812 O O . CYS A 1 111 ? 5.987 5.559 16.558 1.00 89.06 111 CYS A O 1
ATOM 814 N N . GLY A 1 112 ? 4.209 5.896 15.240 1.00 89.25 112 GLY A N 1
ATOM 815 C CA . GLY A 1 112 ? 3.759 7.135 15.884 1.00 89.25 112 GLY A CA 1
ATOM 816 C C . GLY A 1 112 ? 4.591 8.386 15.573 1.00 89.25 112 GLY A C 1
ATOM 817 O O . GLY A 1 112 ? 4.246 9.470 16.033 1.00 89.25 112 GLY A O 1
ATOM 818 N N . GLY A 1 113 ? 5.670 8.276 14.791 1.00 89.75 113 GLY A N 1
ATOM 819 C CA . GLY A 1 113 ? 6.463 9.433 14.359 1.00 89.75 113 GLY A CA 1
ATOM 820 C C . GLY A 1 113 ? 5.720 10.331 13.362 1.00 89.75 113 GLY A C 1
ATOM 821 O O . GLY A 1 113 ? 4.819 9.871 12.667 1.00 89.75 113 GLY A O 1
ATOM 822 N N . VAL A 1 114 ? 6.121 11.600 13.247 1.00 93.00 114 VAL A N 1
ATOM 823 C CA . VAL A 1 114 ? 5.570 12.531 12.241 1.00 93.00 114 VAL A CA 1
ATOM 824 C C . VAL A 1 114 ? 5.926 12.054 10.828 1.00 93.00 114 VAL A C 1
ATOM 826 O O . VAL A 1 114 ? 7.050 11.598 10.584 1.00 93.00 114 VAL A O 1
ATOM 829 N N . LEU A 1 115 ? 4.957 12.126 9.916 1.00 93.31 115 LEU A N 1
ATOM 830 C CA . LEU A 1 115 ? 5.148 11.863 8.493 1.00 93.31 115 LEU A CA 1
ATOM 831 C C . LEU A 1 115 ? 5.555 13.141 7.764 1.00 93.31 115 LEU A C 1
ATOM 833 O O . LEU A 1 115 ? 4.970 14.196 8.001 1.00 93.31 115 LEU A O 1
ATOM 837 N N . ASN A 1 116 ? 6.499 13.027 6.840 1.00 93.19 116 ASN A N 1
ATOM 838 C CA . ASN A 1 116 ? 6.808 14.059 5.861 1.00 93.19 116 ASN A CA 1
ATOM 839 C C . ASN A 1 116 ? 6.049 13.780 4.566 1.00 93.19 116 ASN A C 1
ATOM 841 O O . ASN A 1 116 ? 5.916 12.626 4.159 1.00 93.19 116 ASN A O 1
ATOM 845 N N . GLU A 1 117 ? 5.563 14.839 3.938 1.00 92.12 117 GLU A N 1
ATOM 846 C CA . GLU A 1 117 ? 4.842 14.827 2.675 1.00 92.12 117 GLU A CA 1
ATOM 847 C C . GLU A 1 117 ? 5.812 15.049 1.512 1.00 92.12 117 GLU A C 1
ATOM 849 O O . GLU A 1 117 ? 6.608 15.990 1.509 1.00 92.12 117 GLU A O 1
ATOM 854 N N . ILE A 1 118 ? 5.754 14.159 0.526 1.00 87.62 118 ILE A N 1
ATOM 855 C CA . ILE A 1 118 ? 6.618 14.128 -0.649 1.00 87.62 118 ILE A CA 1
ATOM 856 C C . ILE A 1 118 ? 5.723 14.143 -1.884 1.00 87.62 118 ILE A C 1
ATOM 858 O O . ILE A 1 118 ? 4.851 13.289 -2.035 1.00 87.62 118 ILE A O 1
ATOM 862 N N . HIS A 1 119 ? 5.980 15.092 -2.778 1.00 83.25 119 HIS A N 1
ATOM 863 C CA . HIS A 1 119 ? 5.317 15.192 -4.076 1.00 83.25 119 HIS A CA 1
ATOM 864 C C . HIS A 1 119 ? 6.265 14.660 -5.152 1.00 83.25 119 HIS A C 1
ATOM 866 O O . HIS A 1 119 ? 7.354 15.209 -5.332 1.00 83.25 119 HIS A O 1
ATOM 872 N N . ASP A 1 120 ? 5.867 13.589 -5.840 1.00 70.38 120 ASP A N 1
ATOM 873 C CA . ASP A 1 120 ? 6.597 13.013 -6.978 1.00 70.38 120 ASP A CA 1
ATOM 874 C C . ASP A 1 120 ? 5.696 13.052 -8.221 1.00 70.38 120 ASP A C 1
ATOM 876 O O . ASP A 1 120 ? 4.886 12.155 -8.465 1.00 70.38 120 ASP A O 1
ATOM 880 N N . GLY A 1 121 ? 5.766 14.161 -8.962 1.00 76.69 121 GLY A N 1
ATOM 881 C CA . GLY A 1 121 ? 4.799 14.470 -10.018 1.00 76.69 121 GLY A CA 1
ATOM 882 C C . GLY A 1 121 ? 3.408 14.734 -9.435 1.00 76.69 121 GLY A C 1
ATOM 883 O O . GLY A 1 121 ? 3.265 15.587 -8.563 1.00 76.69 121 GLY A O 1
ATOM 884 N N . ASP A 1 122 ? 2.407 13.989 -9.906 1.00 75.50 122 ASP A N 1
ATOM 885 C CA . ASP A 1 122 ? 1.023 14.064 -9.412 1.00 75.50 122 ASP A CA 1
ATOM 886 C C . ASP A 1 122 ? 0.760 13.129 -8.213 1.00 75.50 122 ASP A C 1
ATOM 888 O O . ASP A 1 122 ? -0.346 13.110 -7.671 1.00 75.50 122 ASP A O 1
ATOM 892 N N . LEU A 1 123 ? 1.757 12.339 -7.789 1.00 75.62 123 LEU A N 1
ATOM 893 C CA . LEU A 1 123 ? 1.594 11.354 -6.723 1.00 75.62 123 LEU A CA 1
ATOM 894 C C . LEU A 1 123 ? 2.002 11.930 -5.361 1.00 75.62 123 LEU A C 1
ATOM 896 O O . LEU A 1 123 ? 3.151 12.332 -5.148 1.00 75.62 123 LEU A O 1
ATOM 900 N N . LEU A 1 124 ? 1.059 11.903 -4.416 1.00 84.50 124 LEU A N 1
ATOM 901 C CA . LEU A 1 124 ? 1.276 12.302 -3.029 1.00 84.50 124 LEU A CA 1
ATOM 902 C C . LEU A 1 124 ? 1.737 11.109 -2.188 1.00 84.50 124 LEU A C 1
ATOM 904 O O . LEU A 1 124 ? 1.028 10.110 -2.051 1.00 84.50 124 LEU A O 1
ATOM 908 N N . ARG A 1 125 ? 2.927 11.214 -1.595 1.00 87.44 125 ARG A N 1
ATOM 909 C CA . ARG A 1 125 ? 3.519 10.164 -0.758 1.00 87.44 125 ARG A CA 1
ATOM 910 C C . ARG A 1 125 ? 3.847 10.702 0.627 1.00 87.44 125 ARG A C 1
ATOM 912 O O . ARG A 1 125 ? 4.238 11.852 0.796 1.00 87.44 125 ARG A O 1
ATOM 919 N N . PHE A 1 126 ? 3.747 9.838 1.624 1.00 90.50 126 PHE A N 1
ATOM 920 C CA . PHE A 1 126 ? 4.112 10.120 3.004 1.00 90.50 126 PHE A CA 1
ATOM 921 C C . PHE A 1 126 ? 5.279 9.244 3.425 1.00 90.50 126 PHE A C 1
ATOM 923 O O . PHE A 1 126 ? 5.349 8.065 3.068 1.00 90.50 126 PHE A O 1
ATOM 930 N N . ARG A 1 127 ? 6.193 9.799 4.224 1.00 86.19 127 ARG A N 1
ATOM 931 C CA . ARG A 1 127 ? 7.349 9.055 4.718 1.00 86.19 127 ARG A CA 1
ATOM 932 C C . ARG A 1 127 ? 7.706 9.398 6.149 1.00 86.19 127 ARG A C 1
ATOM 934 O O . ARG A 1 127 ? 7.767 10.557 6.536 1.00 86.19 127 ARG A O 1
ATOM 941 N N . CYS A 1 128 ? 7.992 8.377 6.943 1.00 88.25 128 CYS A N 1
ATOM 942 C CA . CYS A 1 128 ? 8.421 8.548 8.320 1.00 88.25 128 CYS A CA 1
ATOM 943 C C . CYS A 1 128 ? 9.946 8.630 8.396 1.00 88.25 128 CYS A C 1
ATOM 945 O O . CYS A 1 128 ? 10.655 8.023 7.592 1.00 88.25 128 CYS A O 1
ATOM 947 N N . ARG A 1 129 ? 10.463 9.295 9.433 1.00 81.38 129 ARG A N 1
ATOM 948 C CA . ARG A 1 129 ? 11.902 9.378 9.732 1.00 81.38 129 ARG A CA 1
ATOM 949 C C . ARG A 1 129 ? 12.600 8.013 9.799 1.00 81.38 129 ARG A C 1
ATOM 951 O O . ARG A 1 129 ? 13.775 7.932 9.470 1.00 81.38 129 ARG A O 1
ATOM 958 N N . VAL A 1 130 ? 11.898 6.964 10.229 1.00 77.81 130 VAL A N 1
ATOM 959 C CA . VAL A 1 130 ? 12.461 5.606 10.363 1.00 77.81 130 VAL A CA 1
ATOM 960 C C . VAL A 1 130 ? 12.333 4.754 9.094 1.00 77.81 130 VAL A C 1
ATOM 962 O O . VAL A 1 130 ? 12.712 3.593 9.111 1.00 77.81 130 VAL A O 1
ATOM 965 N N . GLY A 1 131 ? 11.801 5.307 7.998 1.00 73.94 131 GLY A N 1
ATOM 966 C CA . GLY A 1 131 ? 11.876 4.680 6.676 1.00 73.94 131 GLY A CA 1
ATOM 967 C C . GLY A 1 131 ? 10.576 4.120 6.109 1.00 73.94 131 GLY A C 1
ATOM 968 O O . GLY A 1 131 ? 10.491 3.984 4.890 1.00 73.94 131 GLY A O 1
ATOM 969 N N . HIS A 1 132 ? 9.562 3.874 6.940 1.00 82.25 132 HIS A N 1
ATOM 970 C CA . HIS A 1 132 ? 8.227 3.488 6.478 1.00 82.25 132 HIS A CA 1
ATOM 971 C C . HIS A 1 132 ? 7.652 4.528 5.489 1.00 82.25 132 HIS A C 1
ATOM 973 O O . HIS A 1 132 ? 7.918 5.729 5.638 1.00 82.25 132 HIS A O 1
ATOM 979 N N . ALA A 1 133 ? 6.870 4.069 4.509 1.00 84.81 133 ALA A N 1
ATOM 980 C CA . ALA A 1 133 ? 6.296 4.884 3.440 1.00 84.81 133 ALA A CA 1
ATOM 981 C C . ALA A 1 133 ? 4.838 4.486 3.157 1.00 84.81 133 ALA A C 1
ATOM 983 O O . ALA A 1 133 ? 4.457 3.341 3.390 1.00 84.81 133 ALA A O 1
ATOM 984 N N . TRP A 1 134 ? 4.040 5.449 2.693 1.00 86.31 134 TRP A N 1
ATOM 985 C CA . TRP A 1 134 ? 2.613 5.291 2.403 1.00 86.31 134 TRP A CA 1
ATOM 986 C C . TRP A 1 134 ? 2.226 6.199 1.240 1.00 86.31 134 TRP A C 1
ATOM 988 O O . TRP A 1 134 ? 2.730 7.314 1.119 1.00 86.31 134 TRP A O 1
ATOM 998 N N . SER A 1 135 ? 1.291 5.749 0.424 1.00 87.00 135 SER A N 1
ATOM 999 C CA . SER A 1 135 ? 0.427 6.619 -0.380 1.00 87.00 135 SER A CA 1
ATOM 1000 C C . SER A 1 135 ? -0.668 7.271 0.475 1.00 87.00 135 SER A C 1
ATOM 1002 O O . SER A 1 135 ? -0.877 6.895 1.633 1.00 87.00 135 SER A O 1
ATOM 1004 N N . SER A 1 136 ? -1.410 8.217 -0.099 1.00 88.69 136 SER A N 1
ATOM 1005 C CA . SER A 1 136 ? -2.640 8.768 0.488 1.00 88.69 136 SER A CA 1
ATOM 1006 C C . SER A 1 136 ? -3.649 7.680 0.873 1.00 88.69 136 SER A C 1
ATOM 1008 O O . SER A 1 136 ? -4.180 7.673 1.985 1.00 88.69 136 SER A O 1
ATOM 1010 N N . GLU A 1 137 ? -3.878 6.730 -0.025 1.00 84.56 137 GLU A N 1
ATOM 1011 C CA . GLU A 1 137 ? -4.881 5.678 0.081 1.00 84.56 137 GLU A CA 1
ATOM 1012 C C . GLU A 1 137 ? -4.488 4.659 1.152 1.00 84.56 137 GLU A C 1
ATOM 1014 O O . GLU A 1 137 ? -5.292 4.313 2.021 1.00 84.56 137 GLU A O 1
ATOM 1019 N N . SER A 1 138 ? -3.231 4.204 1.134 1.00 84.12 138 SER A N 1
ATOM 1020 C CA . SER A 1 138 ? -2.725 3.249 2.127 1.00 84.12 138 SER A CA 1
ATOM 1021 C C . SER A 1 138 ? -2.610 3.864 3.523 1.00 84.12 138 SER A C 1
ATOM 1023 O O . SER A 1 138 ? -2.872 3.178 4.517 1.00 84.12 138 SER A O 1
ATOM 1025 N N . LEU A 1 139 ? -2.286 5.159 3.620 1.00 91.25 139 LEU A N 1
ATOM 1026 C CA . LEU A 1 139 ? -2.292 5.885 4.887 1.00 91.25 139 LEU A CA 1
ATOM 1027 C C . LEU A 1 139 ? -3.711 5.992 5.458 1.00 91.25 139 LEU A C 1
ATOM 1029 O O . LEU A 1 139 ? -3.906 5.698 6.639 1.00 91.25 139 LEU A O 1
ATOM 1033 N N . LEU A 1 140 ? -4.698 6.371 4.639 1.00 91.62 140 LEU A N 1
ATOM 1034 C CA . LEU A 1 140 ? -6.098 6.452 5.060 1.00 91.62 140 LEU A CA 1
ATOM 1035 C C . LEU A 1 140 ? -6.623 5.089 5.523 1.00 91.62 140 LEU A C 1
ATOM 1037 O O . LEU A 1 140 ? -7.237 4.998 6.586 1.00 91.62 140 LEU A O 1
ATOM 1041 N N . ALA A 1 141 ? -6.327 4.025 4.772 1.00 86.19 141 ALA A N 1
ATOM 1042 C CA . ALA A 1 141 ? -6.703 2.666 5.145 1.00 86.19 141 ALA A CA 1
ATOM 1043 C C . ALA A 1 141 ? -6.131 2.282 6.521 1.00 86.19 141 ALA A C 1
ATOM 1045 O O . ALA A 1 141 ? -6.865 1.825 7.394 1.00 86.19 141 ALA A O 1
ATOM 1046 N N . LYS A 1 142 ? -4.845 2.559 6.770 1.00 89.56 142 LYS A N 1
ATOM 1047 C CA . LYS A 1 142 ? -4.213 2.268 8.067 1.00 89.56 142 LYS A CA 1
ATOM 1048 C C . LYS A 1 142 ? -4.738 3.130 9.215 1.00 89.56 142 LYS A C 1
ATOM 1050 O O . LYS A 1 142 ? -4.800 2.649 10.345 1.00 89.56 142 LYS A O 1
ATOM 1055 N N . GLN A 1 143 ? -5.130 4.378 8.956 1.00 91.94 143 GLN A N 1
ATOM 1056 C CA . GLN A 1 143 ? -5.819 5.195 9.961 1.00 91.94 143 GLN A CA 1
ATOM 1057 C C . GLN A 1 143 ? -7.205 4.626 10.293 1.00 91.94 143 GLN A C 1
ATOM 1059 O O . GLN A 1 143 ? -7.582 4.605 11.464 1.00 91.94 143 GLN A O 1
ATOM 1064 N N . SER A 1 144 ? -7.931 4.118 9.292 1.00 92.19 144 SER A N 1
ATOM 1065 C CA . SER A 1 144 ? -9.220 3.450 9.496 1.00 92.19 144 SER A CA 1
ATOM 1066 C C . SER A 1 144 ? -9.075 2.188 10.349 1.00 92.19 144 SER A C 1
ATOM 1068 O O . SER A 1 144 ? -9.817 2.035 11.318 1.00 92.19 144 SER A O 1
ATOM 1070 N N . ASP A 1 145 ? -8.078 1.342 10.061 1.00 89.62 145 ASP A N 1
ATOM 1071 C CA . ASP A 1 145 ? -7.761 0.156 10.874 1.00 89.62 145 ASP A CA 1
ATOM 1072 C C . ASP A 1 145 ? -7.528 0.543 12.350 1.00 89.62 145 ASP A C 1
ATOM 1074 O O . ASP A 1 145 ? -8.035 -0.094 13.276 1.00 89.62 145 ASP A O 1
ATOM 1078 N N . GLY A 1 146 ? -6.765 1.619 12.580 1.00 90.62 146 GLY A N 1
ATOM 1079 C CA . GLY A 1 146 ? -6.468 2.123 13.922 1.00 90.62 146 GLY A CA 1
ATOM 1080 C C . GLY A 1 146 ? -7.701 2.667 14.651 1.00 90.62 146 GLY A C 1
ATOM 1081 O O . GLY A 1 146 ? -7.877 2.403 15.843 1.00 90.62 146 GLY A O 1
ATOM 1082 N N . LEU A 1 147 ? -8.572 3.391 13.942 1.00 93.81 147 LEU A N 1
ATOM 1083 C CA . LEU A 1 147 ? -9.833 3.888 14.489 1.00 93.81 147 LEU A CA 1
ATOM 1084 C C . LEU A 1 147 ? -10.756 2.731 14.885 1.00 93.81 147 LEU A C 1
ATOM 1086 O O . LEU A 1 147 ? -11.303 2.737 15.987 1.00 93.81 147 LEU A O 1
ATOM 1090 N N . GLU A 1 148 ? -10.901 1.726 14.022 1.00 95.56 148 GLU A N 1
ATOM 1091 C CA . GLU A 1 148 ? -11.723 0.550 14.304 1.00 95.56 148 GLU A CA 1
ATOM 1092 C C . GLU A 1 148 ? -11.213 -0.204 15.539 1.00 95.56 148 GLU A C 1
ATOM 1094 O O . GLU A 1 148 ? -11.987 -0.519 16.446 1.00 95.56 148 GLU A O 1
ATOM 1099 N N . ALA A 1 149 ? -9.898 -0.417 15.638 1.00 92.00 149 ALA A N 1
ATOM 1100 C CA . ALA A 1 149 ? -9.293 -1.046 16.807 1.00 92.00 149 ALA A CA 1
ATOM 1101 C C . ALA A 1 149 ? -9.566 -0.255 18.100 1.00 92.00 149 ALA A C 1
ATOM 1103 O O . ALA A 1 149 ? -9.898 -0.844 19.133 1.00 92.00 149 ALA A O 1
ATOM 1104 N N . ALA A 1 150 ? -9.474 1.078 18.054 1.00 96.12 150 ALA A N 1
ATOM 1105 C CA . ALA A 1 150 ? -9.771 1.932 19.202 1.00 96.12 150 ALA A CA 1
ATOM 1106 C C . ALA A 1 150 ? -11.246 1.840 19.628 1.00 96.12 150 ALA A C 1
ATOM 1108 O O . ALA A 1 150 ? -11.540 1.752 20.824 1.00 96.12 150 ALA A O 1
ATOM 1109 N N . LEU A 1 151 ? -12.170 1.804 18.664 1.00 97.44 151 LEU A N 1
ATOM 1110 C CA . LEU A 1 151 ? -13.599 1.629 18.927 1.00 97.44 151 LEU A CA 1
ATOM 1111 C C . LEU A 1 151 ? -13.893 0.275 19.578 1.00 97.44 151 LEU A C 1
ATOM 1113 O O . LEU A 1 151 ? -14.642 0.222 20.554 1.00 97.44 151 LEU A O 1
ATOM 1117 N N . TRP A 1 152 ? -13.256 -0.800 19.114 1.00 96.38 152 TRP A N 1
ATOM 1118 C CA . TRP A 1 152 ? -13.379 -2.120 19.736 1.00 96.38 152 TRP A CA 1
ATOM 1119 C C . TRP A 1 152 ? -12.882 -2.140 21.181 1.00 96.38 152 TRP A C 1
ATOM 1121 O O . TRP A 1 152 ? -13.532 -2.716 22.056 1.00 96.38 152 TRP A O 1
ATOM 1131 N N . VAL A 1 153 ? -11.753 -1.484 21.459 1.00 97.44 153 VAL A N 1
ATOM 1132 C CA . VAL A 1 153 ? -11.236 -1.354 22.828 1.00 97.44 153 VAL A CA 1
ATOM 1133 C C . VAL A 1 153 ? -12.215 -0.581 23.713 1.00 97.44 153 VAL A C 1
ATOM 1135 O O . VAL A 1 153 ? -12.472 -1.011 24.838 1.00 97.44 153 VAL A O 1
ATOM 1138 N N . ALA A 1 154 ? -12.779 0.521 23.214 1.00 98.12 154 ALA A N 1
ATOM 1139 C CA . ALA A 1 154 ? -13.755 1.320 23.949 1.00 98.12 154 ALA A CA 1
ATOM 1140 C C . ALA A 1 154 ? -15.043 0.536 24.240 1.00 98.12 154 ALA A C 1
ATOM 1142 O O . ALA A 1 154 ? -15.505 0.532 25.381 1.00 98.12 154 ALA A O 1
ATOM 1143 N N . LEU A 1 155 ? -15.590 -0.169 23.244 1.00 97.81 155 LEU A N 1
ATOM 1144 C CA . LEU A 1 155 ? -16.786 -0.995 23.405 1.00 97.81 155 LEU A CA 1
ATOM 1145 C C . LEU A 1 155 ? -16.573 -2.067 24.476 1.00 97.81 155 LEU A C 1
ATOM 1147 O O . LEU A 1 155 ? -17.352 -2.156 25.423 1.00 97.81 155 LEU A O 1
ATOM 1151 N N . ARG A 1 156 ? -15.470 -2.814 24.381 1.00 98.19 156 ARG A N 1
ATOM 1152 C CA . ARG A 1 156 ? -15.119 -3.838 25.368 1.00 98.19 156 ARG A CA 1
ATOM 1153 C C . ARG A 1 156 ? -14.994 -3.251 26.778 1.00 98.19 156 ARG A C 1
ATOM 1155 O O . ARG A 1 156 ? -15.520 -3.824 27.727 1.00 98.19 156 ARG A O 1
ATOM 1162 N N . ALA A 1 157 ? -14.331 -2.103 26.928 1.00 98.25 157 ALA A N 1
ATOM 1163 C CA . ALA A 1 157 ? -14.192 -1.446 28.228 1.00 98.25 157 ALA A CA 1
ATOM 1164 C C . ALA A 1 157 ? -15.555 -1.038 28.824 1.00 98.25 157 ALA A C 1
ATOM 1166 O O . ALA A 1 157 ? -15.775 -1.191 30.026 1.00 98.25 157 ALA A O 1
ATOM 1167 N N . LEU A 1 158 ? -16.488 -0.564 27.991 1.00 98.31 158 LEU A N 1
ATOM 1168 C CA . LEU A 1 158 ? -17.848 -0.222 28.416 1.00 98.31 158 LEU A CA 1
ATOM 1169 C C . LEU A 1 158 ? -18.648 -1.460 28.850 1.00 98.31 158 LEU A C 1
ATOM 1171 O O . LEU A 1 158 ? -19.317 -1.416 29.883 1.00 98.31 158 LEU A O 1
ATOM 1175 N N . GLU A 1 159 ? -18.554 -2.569 28.115 1.00 98.31 159 GLU A N 1
ATOM 1176 C CA . GLU A 1 159 ? -19.205 -3.839 28.470 1.00 98.31 159 GLU A CA 1
ATOM 1177 C C . GLU A 1 159 ? -18.667 -4.418 29.790 1.00 98.31 159 GLU A C 1
ATOM 1179 O O . GLU A 1 159 ? -19.435 -4.862 30.654 1.00 98.31 159 GLU A O 1
ATOM 1184 N N . GLU A 1 160 ? -17.346 -4.365 29.986 1.00 98.44 160 GLU A N 1
ATOM 1185 C CA . GLU A 1 160 ? -16.688 -4.771 31.231 1.00 98.44 160 GLU A CA 1
ATOM 1186 C C . GLU A 1 160 ? -17.157 -3.898 32.413 1.00 98.44 160 GLU A C 1
ATOM 1188 O O . GLU A 1 160 ? -17.502 -4.420 33.481 1.00 98.44 160 GLU A O 1
ATOM 1193 N N . GLN A 1 161 ? -17.245 -2.576 32.222 1.00 98.19 161 GLN A N 1
ATOM 1194 C CA . GLN A 1 161 ? -17.710 -1.638 33.247 1.00 98.19 161 GLN A CA 1
ATOM 1195 C C . GLN A 1 161 ? -19.194 -1.835 33.599 1.00 98.19 161 GLN A C 1
ATOM 1197 O O . GLN A 1 161 ? -19.555 -1.782 34.781 1.00 98.19 161 GLN A O 1
ATOM 1202 N N . ALA A 1 162 ? -20.053 -2.093 32.608 1.00 98.06 162 ALA A N 1
ATOM 1203 C CA . ALA A 1 162 ? -21.464 -2.410 32.828 1.00 98.06 162 ALA A CA 1
ATOM 1204 C C . ALA A 1 162 ? -21.612 -3.696 33.657 1.00 98.06 162 ALA A C 1
ATOM 1206 O O . ALA A 1 162 ? -22.246 -3.694 34.713 1.00 98.06 162 ALA A O 1
ATOM 1207 N N . THR A 1 163 ? -20.904 -4.757 33.257 1.00 98.25 163 THR A N 1
ATOM 1208 C CA . THR A 1 163 ? -20.906 -6.048 33.961 1.00 98.25 163 THR A CA 1
ATOM 1209 C C . THR A 1 163 ? -20.446 -5.914 35.416 1.00 98.25 163 THR A C 1
ATOM 1211 O O . THR A 1 163 ? -21.011 -6.533 36.324 1.00 98.25 163 THR A O 1
ATOM 1214 N N . LEU A 1 164 ? -19.408 -5.111 35.674 1.00 97.50 164 LEU A N 1
ATOM 1215 C CA . LEU A 1 164 ? -18.927 -4.862 37.033 1.00 97.50 164 LEU A CA 1
ATOM 1216 C C . LEU A 1 164 ? -19.954 -4.084 37.868 1.00 97.50 164 LEU A C 1
ATOM 1218 O O . LEU A 1 164 ? -20.184 -4.431 39.030 1.00 97.50 164 LEU A O 1
ATOM 1222 N N . SER A 1 165 ? -20.584 -3.071 37.271 1.00 96.94 165 SER A N 1
ATOM 1223 C CA . SER A 1 165 ? -21.601 -2.242 37.926 1.00 96.94 165 SER A CA 1
ATOM 1224 C C . SER A 1 165 ? -22.806 -3.078 38.367 1.00 96.94 165 SER A C 1
ATOM 1226 O O . SER A 1 165 ? -23.237 -2.970 39.519 1.00 96.94 165 SER A O 1
ATOM 1228 N N . ASP A 1 166 ? -23.274 -3.994 37.516 1.00 96.88 166 ASP A N 1
ATOM 1229 C CA . ASP A 1 166 ? -24.363 -4.921 37.849 1.00 96.88 166 ASP A CA 1
ATOM 1230 C C . ASP A 1 166 ? -23.996 -5.839 39.021 1.00 96.88 166 ASP A C 1
ATOM 1232 O O . ASP A 1 166 ? -24.755 -5.980 39.986 1.00 96.88 166 ASP A O 1
ATOM 1236 N N . ARG A 1 167 ? -22.779 -6.401 39.014 1.00 95.56 167 ARG A N 1
ATOM 1237 C CA . ARG A 1 167 ? -22.290 -7.241 40.123 1.00 95.56 167 ARG A CA 1
ATOM 1238 C C . ARG A 1 167 ? -22.200 -6.474 41.442 1.00 95.56 167 ARG A C 1
ATOM 1240 O O . ARG A 1 167 ? -22.479 -7.039 42.505 1.00 95.56 167 ARG A O 1
ATOM 1247 N N . MET A 1 168 ? -21.792 -5.207 41.400 1.00 95.56 168 MET A N 1
ATOM 1248 C CA . MET A 1 168 ? -21.753 -4.346 42.584 1.00 95.56 168 MET A CA 1
ATOM 1249 C C . MET A 1 168 ? -23.162 -4.068 43.118 1.00 95.56 168 MET A C 1
ATOM 1251 O O . MET A 1 168 ? -23.384 -4.184 44.329 1.00 95.56 168 MET A O 1
ATOM 1255 N N . ALA A 1 169 ? -24.118 -3.773 42.232 1.00 95.00 169 ALA A N 1
ATOM 1256 C CA . ALA A 1 169 ? -25.516 -3.558 42.596 1.00 95.00 169 ALA A CA 1
ATOM 1257 C C . ALA A 1 169 ? -26.130 -4.805 43.252 1.00 95.00 169 ALA A C 1
ATOM 1259 O O . ALA A 1 169 ? -26.746 -4.711 44.317 1.00 95.00 169 ALA A O 1
ATOM 1260 N N . ASP A 1 170 ? -25.891 -5.988 42.687 1.00 94.75 170 ASP A N 1
ATOM 1261 C CA . ASP A 1 170 ? -26.374 -7.254 43.243 1.00 94.75 170 ASP A CA 1
ATOM 1262 C C . ASP A 1 170 ? -25.775 -7.569 44.612 1.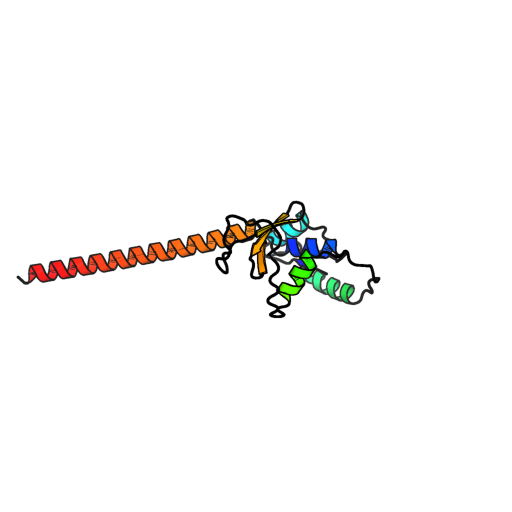00 94.75 170 ASP A C 1
ATOM 1264 O O . ASP A 1 170 ? -26.487 -8.001 45.524 1.00 94.75 170 ASP A O 1
ATOM 1268 N N . ARG A 1 171 ? -24.477 -7.310 44.805 1.00 92.25 171 ARG A N 1
ATOM 1269 C CA . ARG A 1 171 ? -23.833 -7.468 46.115 1.00 92.25 171 ARG A CA 1
ATOM 1270 C C . ARG A 1 171 ? -24.437 -6.526 47.160 1.00 92.25 171 ARG A C 1
ATOM 1272 O O . ARG A 1 171 ? -24.634 -6.949 48.299 1.00 92.25 171 ARG A O 1
ATOM 1279 N N . SER A 1 172 ? -24.722 -5.279 46.785 1.00 90.00 172 SER A N 1
ATOM 1280 C CA . SER A 1 172 ? -25.361 -4.301 47.672 1.00 90.00 172 SER A CA 1
ATOM 1281 C C . SER A 1 172 ? -26.768 -4.753 48.079 1.00 90.00 172 SER A C 1
ATOM 1283 O O . SER A 1 172 ? -27.074 -4.824 49.270 1.00 90.00 172 SER A O 1
ATOM 1285 N N . ARG A 1 173 ? -27.584 -5.189 47.106 1.00 90.50 173 ARG A N 1
ATOM 1286 C CA . ARG A 1 173 ? -28.932 -5.731 47.350 1.00 90.50 173 ARG A CA 1
ATOM 1287 C C . ARG A 1 173 ? -28.914 -6.930 48.300 1.00 90.50 173 ARG A C 1
ATOM 1289 O O . ARG A 1 173 ? -29.693 -6.962 49.245 1.00 90.50 173 ARG A O 1
ATOM 1296 N N . ARG A 1 174 ? -27.992 -7.882 48.106 1.00 88.50 174 ARG A N 1
ATOM 1297 C CA . ARG A 1 174 ? -27.859 -9.058 48.989 1.00 88.50 174 ARG A CA 1
ATOM 1298 C C . ARG A 1 174 ? -27.470 -8.692 50.422 1.00 88.50 174 ARG A C 1
ATOM 1300 O O . ARG A 1 174 ? -27.968 -9.318 51.348 1.00 88.50 174 ARG A O 1
ATOM 1307 N N . ARG A 1 175 ? -26.609 -7.685 50.620 1.00 82.81 175 ARG A N 1
ATOM 1308 C CA . ARG A 1 175 ? -26.253 -7.200 51.967 1.00 82.81 175 ARG A CA 1
ATOM 1309 C C . ARG A 1 175 ? -27.424 -6.506 52.663 1.00 82.81 175 ARG A C 1
ATOM 1311 O O . ARG A 1 175 ? -27.608 -6.714 53.853 1.00 82.81 175 ARG A O 1
ATOM 1318 N N . GLY A 1 176 ? -28.224 -5.732 51.929 1.00 74.94 176 GLY A N 1
ATOM 1319 C CA . GLY A 1 176 ? -29.421 -5.078 52.470 1.00 74.94 176 GLY A CA 1
ATOM 1320 C C . GLY A 1 176 ? -30.564 -6.038 52.828 1.00 74.94 176 GLY A C 1
ATOM 1321 O O . GLY A 1 176 ? -31.422 -5.673 53.615 1.00 74.94 176 GLY A O 1
ATOM 1322 N N . GLN A 1 177 ? -30.575 -7.257 52.280 1.00 64.06 177 GLN A N 1
ATOM 1323 C CA . GLN A 1 177 ? -31.558 -8.306 52.600 1.00 64.06 177 GLN A CA 1
ATOM 1324 C C . GLN A 1 177 ? -31.173 -9.168 53.820 1.00 64.06 177 GLN A C 1
ATOM 1326 O O . GLN A 1 177 ? -31.955 -10.023 54.226 1.00 64.06 177 GLN A O 1
ATOM 1331 N N . GLN A 1 178 ? -29.966 -8.993 54.373 1.00 56.91 178 GLN A N 1
ATOM 1332 C CA . GLN A 1 178 ? -29.448 -9.750 55.526 1.00 56.91 178 GLN A CA 1
ATOM 1333 C C . GLN A 1 178 ? -29.427 -8.940 56.839 1.00 56.91 178 GLN A C 1
ATOM 1335 O O . GLN A 1 178 ? -28.967 -9.467 57.852 1.00 56.91 178 GLN A O 1
ATOM 1340 N N . ALA A 1 179 ? -29.889 -7.686 56.819 1.00 50.62 179 ALA A N 1
ATOM 1341 C CA . ALA A 1 179 ? -30.010 -6.789 57.972 1.00 50.62 179 ALA A CA 1
ATOM 1342 C C . ALA A 1 179 ? -31.487 -6.584 58.330 1.00 50.62 179 ALA A C 1
ATOM 1344 O O . ALA A 1 179 ? -31.772 -6.456 59.540 1.00 50.62 179 ALA A O 1
#

Secondary structure (DSSP, 8-state):
-EEE-S-SSSHHHHHHHHHHHTT--EEEE-TTT-SS-HHHHHHHHHS--SEEE-HHHHHHHHHHHTTPPPP-------HHHHHHHHHHTT------PPPSSEEEEEEPTTT-PEEEEEEETTEEEEEETTS-EEEHHHHHHHHHHHHHHHHHHHHHHHHHHHHHHHHHHHHHHHHHT--

Foldseek 3Di:
DAEAAADDDAPSQVVQQVCVLQVHAAEYEALVQHPHSHNSVNNVVRHPHPYHYHPVVVVVVVVVVVPDDDPPDDGPDDVLVVVLVVLVVPPVPPPQDANPAAFDPDADLVPRATWHWDDDDPWIKTAGSSNDIDGPVRSVVSVVVVVVVVVVVVVVVVVVVVVVVVVVVVVVVVVVVVD

Radius of gyration: 24.88 Å; chains: 1; bounding box: 57×37×81 Å

Sequence (179 aa):
VGVVLSGSLDDGTAGLVSIKQLGGICVVQDPNEAICGDMPRNALQNADVDHCLKVASIAELLVRLSREQVADTKRPHNQLLEREARIALDDGSQDVTPAPGEPSQFSCPACGGVLNEIHDGDLLRFRCRVGHAWSSESLLAKQSDGLEAALWVALRALEEQATLSDRMADRSRRRGQQA